Protein AF-A0A1L3ZQ19-F1 (afdb_monomer)

Mean 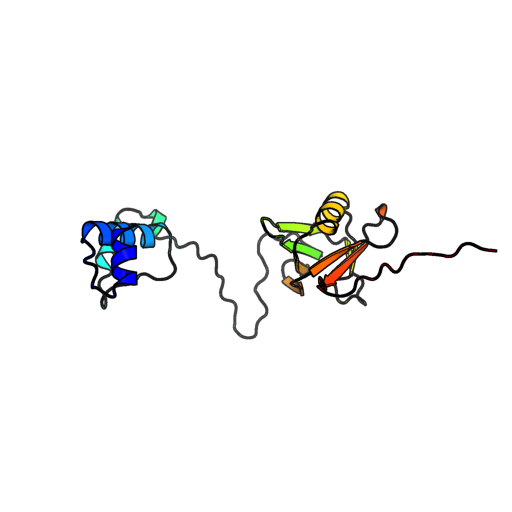predicted aligned error: 16.54 Å

Radius of gyration: 25.56 Å; Cα contacts (8 Å, |Δi|>4): 229; chains: 1; bounding box: 49×44×78 Å

Solvent-accessible surface area (backbone atoms only — not comparable to full-atom values): 10960 Å² total; per-residue (Å²): 113,67,72,60,56,50,24,70,74,66,74,46,91,70,87,77,51,69,72,58,52,52,52,52,54,48,49,39,62,74,65,66,48,96,70,84,90,63,67,95,86,64,52,63,67,60,52,52,51,40,68,76,35,64,79,68,65,64,77,84,67,96,68,83,85,64,58,91,95,53,72,74,68,63,48,79,92,53,66,77,52,40,36,35,38,40,34,52,91,89,52,68,53,77,44,59,41,79,45,61,40,76,91,49,77,62,45,23,34,26,27,84,56,44,72,61,49,52,57,54,43,68,53,90,61,66,24,35,38,37,35,23,52,57,25,30,81,75,48,71,47,64,54,17,43,43,46,74,49,82,61,74,92,65,25,34,32,33,60,42,71,59,69,94,68,85,84,74,86,87,81,79,81,84,78,92,129

Foldseek 3Di:
DVQVVVCVVVVHDRDDDPVNVLVVQLVCLVVVPVDDDDDPPPCVSSVVSCVVPVVSVDDPDPDDDDDVPDADDQDPPDDAAKWKWKDDDPDIDIFHFPAADVVLVRQWTAGQPLVVLVVQQPRPGWMKMFIDHGRGTRDIDTQWGKADDDDSNRRTIGIDHPDPDDDPPPDDDDDDD

Structure (mmCIF, N/CA/C/O backbone):
data_AF-A0A1L3ZQ19-F1
#
_entry.id   AF-A0A1L3ZQ19-F1
#
loop_
_atom_site.group_PDB
_atom_site.id
_atom_site.type_symbol
_atom_site.label_atom_id
_atom_site.label_alt_id
_atom_site.label_comp_id
_atom_site.label_asym_id
_atom_site.label_entity_id
_atom_site.label_seq_id
_atom_site.pdbx_PDB_ins_code
_atom_site.Cartn_x
_atom_site.Cartn_y
_atom_site.Cartn_z
_atom_site.occupancy
_atom_site.B_iso_or_equiv
_atom_site.auth_seq_id
_atom_site.auth_comp_id
_atom_site.auth_asym_id
_atom_site.auth_atom_id
_atom_site.pdbx_PDB_model_num
ATOM 1 N N . MET A 1 1 ? -22.159 21.393 24.145 1.00 58.09 1 MET A N 1
ATOM 2 C CA . MET A 1 1 ? -20.743 21.721 23.841 1.00 58.09 1 MET A CA 1
ATOM 3 C C . MET A 1 1 ? -20.277 23.045 24.456 1.00 58.09 1 MET A C 1
ATOM 5 O O . MET A 1 1 ? -19.153 23.097 24.936 1.00 58.09 1 MET A O 1
ATOM 9 N N . GLU A 1 2 ? -21.100 24.101 24.502 1.00 60.22 2 GLU A N 1
ATOM 10 C CA . GLU A 1 2 ? -20.687 25.414 25.045 1.00 60.22 2 GLU A CA 1
ATOM 11 C C . GLU A 1 2 ? -20.353 25.420 26.550 1.00 60.22 2 GLU A C 1
ATOM 13 O O . GLU A 1 2 ? -19.376 26.052 26.946 1.00 60.22 2 GLU A O 1
ATOM 18 N N . ARG A 1 3 ? -21.078 24.645 27.376 1.00 64.50 3 ARG A N 1
ATOM 19 C CA . ARG A 1 3 ? -20.806 24.471 28.823 1.00 64.50 3 ARG A CA 1
ATOM 20 C C . ARG A 1 3 ? -19.369 24.002 29.096 1.00 64.50 3 ARG A C 1
ATOM 22 O O . ARG A 1 3 ? -18.660 24.609 29.893 1.00 64.50 3 ARG A O 1
ATOM 29 N N . TYR A 1 4 ? -18.921 22.972 28.376 1.00 68.38 4 TYR A N 1
ATOM 30 C CA . TYR A 1 4 ? -17.564 22.427 28.496 1.00 68.38 4 TYR A CA 1
ATOM 31 C C . TYR A 1 4 ? -16.505 23.424 28.028 1.00 68.38 4 TYR A C 1
ATOM 33 O O . TYR A 1 4 ? -15.494 23.628 28.695 1.00 68.38 4 TYR A O 1
ATOM 41 N N . ARG A 1 5 ? -16.766 24.104 26.907 1.00 66.75 5 ARG A N 1
ATOM 42 C CA . ARG A 1 5 ? -15.866 25.117 26.344 1.00 66.75 5 ARG A CA 1
ATOM 43 C C . ARG A 1 5 ? -15.591 26.260 27.326 1.00 66.75 5 ARG A C 1
ATOM 45 O O . ARG A 1 5 ? -14.448 26.701 27.428 1.00 66.75 5 ARG A O 1
ATOM 52 N N . ASN A 1 6 ? -16.612 26.723 28.043 1.00 69.00 6 ASN A N 1
ATOM 53 C CA . ASN A 1 6 ? -16.467 27.808 29.013 1.00 69.00 6 ASN A CA 1
ATOM 54 C C . ASN A 1 6 ? -15.686 27.366 30.255 1.00 69.00 6 ASN A C 1
ATOM 56 O O . ASN A 1 6 ? -14.779 28.082 30.670 1.00 69.00 6 ASN A O 1
ATOM 60 N N . GLY A 1 7 ? -15.954 26.173 30.796 1.00 70.06 7 GLY A N 1
ATOM 61 C CA . GLY A 1 7 ? -15.192 25.661 31.940 1.00 70.06 7 GLY A CA 1
ATOM 62 C C . GLY A 1 7 ? -13.718 25.388 31.617 1.00 70.06 7 GLY A C 1
ATOM 63 O O . GLY A 1 7 ? -12.855 25.762 32.406 1.00 70.06 7 GLY A O 1
ATOM 64 N N . PHE A 1 8 ? -13.401 24.871 30.419 1.00 66.19 8 PHE A N 1
ATOM 65 C CA . PHE A 1 8 ? -12.009 24.709 29.965 1.00 66.19 8 PHE A CA 1
ATOM 66 C C . PHE A 1 8 ? -11.258 26.040 29.848 1.00 66.19 8 PHE A C 1
ATOM 68 O O . PHE A 1 8 ? -10.078 26.110 30.176 1.00 66.19 8 PHE A O 1
ATOM 75 N N . ARG A 1 9 ? -11.928 27.100 29.380 1.00 73.00 9 ARG A N 1
ATOM 76 C CA . ARG A 1 9 ? -11.316 28.430 29.239 1.00 73.00 9 ARG A CA 1
ATOM 77 C C . ARG A 1 9 ? -11.177 29.170 30.566 1.00 73.00 9 ARG A C 1
ATOM 79 O O . ARG A 1 9 ? -10.226 29.921 30.731 1.00 73.00 9 ARG A O 1
ATOM 86 N N . ALA A 1 10 ? -12.124 28.980 31.480 1.00 80.06 10 ALA A N 1
ATOM 87 C CA . ALA A 1 10 ? -12.157 29.673 32.764 1.00 80.06 10 ALA A CA 1
ATOM 88 C C . ALA A 1 10 ? -11.404 28.931 33.883 1.00 80.06 10 ALA A C 1
ATOM 90 O O . ALA A 1 10 ? -11.271 29.471 34.977 1.00 80.06 10 ALA A O 1
ATOM 91 N N . GLY A 1 11 ? -10.951 27.693 33.642 1.00 69.50 11 GLY A N 1
ATOM 92 C CA . GLY A 1 11 ? -10.305 26.855 34.658 1.00 69.50 11 GLY A CA 1
ATOM 93 C C . GLY A 1 11 ? -11.235 26.461 35.811 1.00 69.50 11 GLY A C 1
ATOM 94 O O . GLY A 1 11 ? -10.760 26.094 36.882 1.00 69.50 11 GLY A O 1
ATOM 95 N N . GLN A 1 12 ? -12.553 26.564 35.620 1.00 74.81 12 GLN A N 1
ATOM 96 C CA . GLN A 1 12 ? -13.532 26.252 36.657 1.00 74.81 12 GLN A CA 1
ATOM 97 C C . GLN A 1 12 ? -13.966 24.783 36.589 1.00 74.81 12 GLN A C 1
ATOM 99 O O . GLN A 1 12 ? -14.091 24.238 35.486 1.00 74.81 12 GLN A O 1
ATOM 104 N N . PRO A 1 13 ? -14.242 24.142 37.741 1.00 70.69 13 PRO A N 1
ATOM 105 C CA . PRO A 1 13 ? -14.788 22.792 37.769 1.00 70.69 13 PRO A CA 1
ATOM 106 C C . PRO A 1 13 ? -16.098 22.722 36.982 1.00 70.69 13 PRO A C 1
ATOM 108 O O . PRO A 1 13 ? -17.024 23.496 37.224 1.00 70.69 13 PRO A O 1
ATOM 111 N N . ILE A 1 14 ? -16.183 21.782 36.043 1.00 76.19 14 ILE A N 1
ATOM 112 C CA . ILE A 1 14 ? -17.421 21.487 35.323 1.00 76.19 14 ILE A CA 1
ATOM 113 C C . ILE A 1 14 ? -18.064 20.285 36.004 1.00 76.19 14 ILE A C 1
ATOM 115 O O . ILE A 1 14 ? -17.490 19.199 36.014 1.00 76.19 14 ILE A O 1
ATOM 119 N N . THR A 1 15 ? -19.263 20.467 36.550 1.00 77.19 15 THR A N 1
ATOM 120 C CA . THR A 1 15 ? -20.082 19.341 37.006 1.00 77.19 15 THR A CA 1
ATOM 121 C C . THR A 1 15 ? -20.557 18.556 35.788 1.00 77.19 15 THR A C 1
ATOM 123 O O . THR A 1 15 ? -21.244 19.119 34.934 1.00 77.19 15 THR A O 1
ATOM 126 N N . ILE A 1 16 ? -20.172 17.284 35.717 1.00 74.69 16 ILE A N 1
ATOM 127 C CA . ILE A 1 16 ? -20.682 16.308 34.751 1.00 74.69 16 ILE A CA 1
ATOM 128 C C . ILE A 1 16 ? -21.822 15.571 35.448 1.00 74.69 16 ILE A C 1
ATOM 130 O O . ILE A 1 16 ? -21.641 15.090 36.564 1.00 74.69 16 ILE A O 1
ATOM 134 N N . GLU A 1 17 ? -22.993 15.530 34.823 1.00 77.75 17 GLU A N 1
ATOM 135 C CA . GLU A 1 17 ? -24.154 14.826 35.372 1.00 77.75 17 GLU A CA 1
ATOM 136 C C . GLU A 1 17 ? -24.024 13.313 35.148 1.00 77.75 17 GLU A C 1
ATOM 138 O O . GLU A 1 17 ? -23.492 12.875 34.124 1.00 77.75 17 GLU A O 1
ATOM 143 N N . ASP A 1 18 ? -24.551 12.505 36.072 1.00 72.44 18 ASP A N 1
ATOM 144 C CA . ASP A 1 18 ? -24.431 11.038 36.020 1.00 72.44 18 ASP A CA 1
ATOM 145 C C . ASP A 1 18 ? -24.974 10.454 34.702 1.00 72.44 18 ASP A C 1
ATOM 147 O O . ASP A 1 18 ? -24.366 9.568 34.107 1.00 72.44 18 ASP A O 1
ATOM 151 N N . ALA A 1 19 ? -26.062 11.018 34.167 1.00 72.81 19 ALA A N 1
ATOM 152 C CA . ALA A 1 19 ? -26.634 10.595 32.887 1.00 72.81 19 ALA A CA 1
ATOM 153 C C . ALA A 1 19 ? -25.713 10.877 31.680 1.00 72.81 19 ALA A C 1
ATOM 155 O O . ALA A 1 19 ? -25.688 10.101 30.718 1.00 72.81 19 ALA A O 1
ATOM 156 N N . GLU A 1 20 ? -24.945 11.973 31.707 1.00 70.69 20 GLU A N 1
ATOM 157 C CA . GLU A 1 20 ? -23.945 12.273 30.673 1.00 70.69 20 GLU A CA 1
ATOM 158 C C . GLU A 1 20 ? -22.746 11.323 30.788 1.00 70.69 20 GLU A C 1
ATOM 160 O O . GLU A 1 20 ? -22.277 10.799 29.772 1.00 70.69 20 GLU A O 1
ATOM 165 N N . LEU A 1 21 ? -22.298 11.046 32.018 1.00 70.81 21 LEU A N 1
ATOM 166 C CA . LEU A 1 21 ? -21.216 10.105 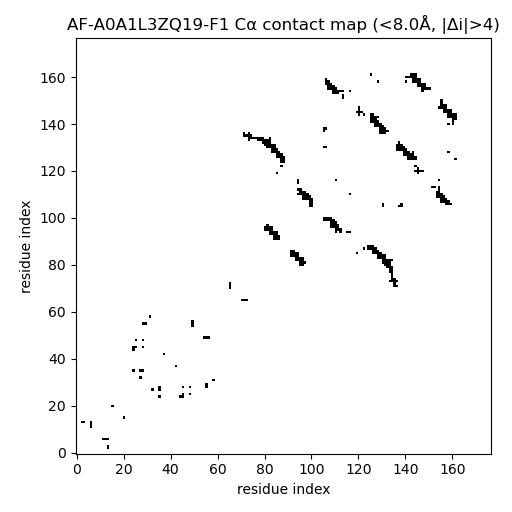32.304 1.00 70.81 21 LEU A CA 1
ATOM 167 C C . LEU A 1 21 ? -21.562 8.677 31.852 1.00 70.81 21 LEU A C 1
ATOM 169 O O . LEU A 1 21 ? -20.742 8.017 31.202 1.00 70.81 21 LEU A O 1
ATOM 173 N N . ASP A 1 22 ? -22.784 8.224 32.128 1.00 69.69 22 ASP A N 1
ATOM 174 C CA . ASP A 1 22 ? -23.304 6.923 31.701 1.00 69.69 22 ASP A CA 1
ATOM 175 C C . ASP A 1 22 ? -23.350 6.814 30.176 1.00 69.69 22 ASP A C 1
ATOM 177 O O . ASP A 1 22 ? -22.936 5.806 29.593 1.00 69.69 22 ASP A O 1
ATOM 181 N N . ASN A 1 23 ? -23.811 7.869 29.499 1.00 72.94 23 ASN A N 1
ATOM 182 C CA . ASN A 1 23 ? -23.863 7.901 28.043 1.00 72.94 23 ASN A CA 1
ATOM 183 C C . ASN A 1 23 ? -22.457 7.849 27.418 1.00 72.94 23 ASN A C 1
ATOM 185 O O . ASN A 1 23 ? -22.226 7.103 26.465 1.00 72.94 23 ASN A O 1
ATOM 189 N N . TRP A 1 24 ? -21.488 8.587 27.961 1.00 68.44 24 TRP A N 1
ATOM 190 C CA . TRP A 1 24 ? -20.107 8.539 27.471 1.00 68.44 24 TRP A CA 1
ATOM 191 C C . TRP A 1 24 ? -19.440 7.194 27.733 1.00 68.44 24 TRP A C 1
ATOM 193 O O . TRP A 1 24 ? -18.783 6.662 26.839 1.00 68.44 24 TRP A O 1
ATOM 203 N N . SER A 1 25 ? -19.651 6.614 28.912 1.00 66.69 25 SER A N 1
ATOM 204 C CA . SER A 1 25 ? -19.149 5.282 29.260 1.00 66.69 25 SER A CA 1
ATOM 205 C C . SER A 1 25 ? -19.749 4.216 28.343 1.00 66.69 25 SER A C 1
ATOM 207 O O . SER A 1 25 ? -19.039 3.348 27.834 1.00 66.69 25 SER A O 1
ATOM 209 N N . ARG A 1 26 ? -21.045 4.333 28.025 1.00 71.06 26 ARG A N 1
ATOM 210 C CA . ARG A 1 26 ? -21.716 3.478 27.040 1.00 71.06 26 ARG A CA 1
ATOM 211 C C . ARG A 1 26 ? -21.082 3.610 25.658 1.00 71.06 26 ARG A C 1
ATOM 213 O O . ARG A 1 26 ? -20.831 2.591 25.021 1.00 71.06 26 ARG A O 1
ATOM 220 N N . LEU A 1 27 ? -20.810 4.831 25.196 1.00 68.88 27 LEU A N 1
ATOM 221 C CA . LEU A 1 27 ? -20.153 5.070 23.906 1.00 68.88 27 LEU A CA 1
ATOM 222 C C . LEU A 1 27 ? -18.714 4.531 23.878 1.00 68.88 27 LEU A C 1
ATOM 224 O O . LEU A 1 27 ? -18.288 3.999 22.859 1.00 68.88 27 LEU A O 1
ATOM 228 N N . GLN A 1 28 ? -17.967 4.613 24.982 1.00 68.75 28 GLN A N 1
ATOM 229 C CA . GLN A 1 28 ? -16.614 4.053 25.060 1.00 68.75 28 GLN A CA 1
ATOM 230 C C . GLN A 1 28 ? -16.609 2.522 24.955 1.00 68.75 28 GLN A C 1
ATOM 232 O O . GLN A 1 28 ? -15.780 1.978 24.226 1.00 68.75 28 GLN A O 1
ATOM 237 N N . VAL A 1 29 ? -17.552 1.848 25.626 1.00 68.06 29 VAL A N 1
ATOM 238 C CA . VAL A 1 29 ? -17.720 0.386 25.545 1.00 68.06 29 VAL A CA 1
ATOM 239 C C . VAL A 1 29 ? -18.218 -0.036 24.160 1.00 68.06 29 VAL A C 1
ATOM 241 O O . VAL A 1 29 ? -17.680 -0.971 23.579 1.00 68.06 29 VAL A O 1
ATOM 244 N N . ALA A 1 30 ? -19.215 0.658 23.604 1.00 64.00 30 ALA A 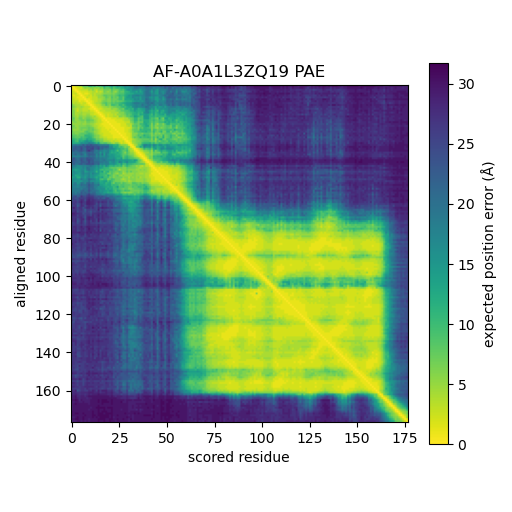N 1
ATOM 245 C CA . ALA A 1 30 ? -19.808 0.308 22.312 1.00 64.00 30 ALA A CA 1
ATOM 246 C C . ALA A 1 30 ? -18.866 0.547 21.120 1.00 64.00 30 ALA A C 1
ATOM 248 O O . ALA A 1 30 ? -18.946 -0.170 20.128 1.00 64.00 30 ALA A O 1
ATOM 249 N N . CYS A 1 31 ? -17.981 1.543 21.204 1.00 61.50 31 CYS A N 1
ATOM 250 C CA . CYS A 1 31 ? -17.035 1.875 20.138 1.00 61.50 31 CYS A CA 1
ATOM 251 C C . CYS A 1 31 ? -15.630 1.292 20.363 1.00 61.50 31 CYS A C 1
ATOM 253 O O . CYS A 1 31 ? -14.693 1.736 19.700 1.00 61.50 31 CYS A O 1
ATOM 255 N N . SER A 1 32 ? -15.458 0.358 21.309 1.00 57.94 32 SER A N 1
ATOM 256 C CA . SER A 1 32 ? -14.175 -0.301 21.606 1.00 57.94 32 SER A CA 1
ATOM 257 C C . SER A 1 32 ? -13.002 0.678 21.754 1.00 57.94 32 SER A C 1
ATOM 259 O O . SER A 1 32 ? -11.901 0.442 21.249 1.00 57.94 32 SER A O 1
ATOM 261 N N . ARG A 1 33 ? -13.218 1.825 22.420 1.00 54.19 33 ARG A N 1
ATOM 262 C CA . ARG A 1 33 ? -12.126 2.783 22.639 1.00 54.19 33 ARG A CA 1
ATOM 263 C C . ARG A 1 33 ? -11.068 2.144 23.545 1.00 54.19 33 ARG A C 1
ATOM 265 O O . ARG A 1 33 ? -11.385 1.542 24.563 1.00 54.19 33 ARG A O 1
ATOM 272 N N . ARG A 1 34 ? -9.801 2.311 23.152 1.00 50.50 34 ARG A N 1
ATOM 273 C CA . ARG A 1 34 ? -8.593 1.624 23.660 1.00 50.50 34 ARG A CA 1
ATOM 274 C C . ARG A 1 34 ? -8.393 1.656 25.186 1.00 50.50 34 ARG A C 1
ATOM 276 O O . ARG A 1 34 ? -7.658 0.821 25.700 1.00 50.50 34 ARG A O 1
ATOM 283 N N . TYR A 1 35 ? -9.027 2.591 25.894 1.00 54.22 35 TYR A N 1
ATOM 284 C CA . TYR A 1 35 ? -8.932 2.752 27.344 1.00 54.22 35 TYR A CA 1
ATOM 285 C C . TYR A 1 35 ? -10.310 3.091 27.929 1.00 54.22 35 TYR A C 1
ATOM 287 O O . TYR A 1 35 ? -10.965 4.022 27.459 1.00 54.22 35 TYR A O 1
ATOM 295 N N . LEU A 1 36 ? -10.728 2.347 28.959 1.00 56.88 36 LEU A N 1
ATOM 296 C CA . LEU A 1 36 ? -11.857 2.688 29.828 1.00 56.88 36 LEU A CA 1
ATOM 297 C C . LEU A 1 36 ? -11.290 3.318 31.100 1.00 56.88 36 LEU A C 1
ATOM 299 O O . LEU A 1 36 ? -10.502 2.685 31.804 1.00 56.88 36 LEU A O 1
ATOM 303 N N . TYR A 1 37 ? -11.672 4.559 31.382 1.00 53.97 37 TYR A N 1
ATOM 304 C CA . TYR A 1 37 ? -11.242 5.257 32.590 1.00 53.97 37 TYR A CA 1
ATOM 305 C C . TYR A 1 37 ? -12.270 5.028 33.694 1.00 53.97 37 TYR A C 1
ATOM 307 O O . TYR A 1 37 ? -13.444 5.344 33.522 1.00 53.97 37 TYR A O 1
ATOM 315 N N . ALA A 1 38 ? -11.824 4.490 34.824 1.00 57.00 38 ALA A N 1
ATOM 316 C CA . ALA A 1 38 ? -12.631 4.334 36.025 1.00 57.00 38 ALA A CA 1
ATOM 317 C C . ALA A 1 38 ? -11.789 4.679 37.262 1.00 57.00 38 ALA A C 1
ATOM 319 O O . ALA A 1 38 ? -10.563 4.540 37.250 1.00 57.00 38 ALA A O 1
ATOM 320 N N . SER A 1 39 ? -12.461 5.100 38.337 1.00 55.78 39 SER A N 1
ATOM 321 C CA . SER A 1 39 ? -11.903 5.074 39.700 1.00 55.78 39 SER A CA 1
ATOM 322 C C . SER A 1 39 ? -11.490 3.626 40.047 1.00 55.78 39 SER A C 1
ATOM 324 O O . SER A 1 39 ? -12.013 2.707 39.405 1.00 55.78 39 SER A O 1
ATOM 326 N N . PRO A 1 40 ? -10.558 3.356 40.989 1.00 43.91 40 PRO A N 1
ATOM 327 C CA . PRO A 1 40 ? -9.922 2.050 41.075 1.00 43.91 40 PRO A CA 1
ATOM 328 C C . PRO A 1 40 ? -10.963 0.935 41.246 1.00 43.91 40 PRO A C 1
ATOM 330 O O . PRO A 1 40 ? -11.609 0.807 42.282 1.00 43.91 40 PRO A O 1
ATOM 333 N N . ASN A 1 41 ? -11.070 0.115 40.196 1.00 53.41 41 ASN A N 1
ATOM 334 C CA . ASN A 1 41 ? -11.849 -1.118 40.089 1.00 53.41 41 ASN A CA 1
ATOM 335 C C . ASN A 1 41 ? -13.380 -1.036 39.884 1.00 53.41 41 ASN A C 1
ATOM 337 O O . ASN A 1 41 ? -14.035 -2.084 39.923 1.00 53.41 41 ASN A O 1
ATOM 341 N N . ASP A 1 42 ? -13.965 0.128 39.579 1.00 65.69 42 ASP A N 1
ATOM 342 C CA . ASP A 1 42 ? -15.407 0.209 39.275 1.00 65.6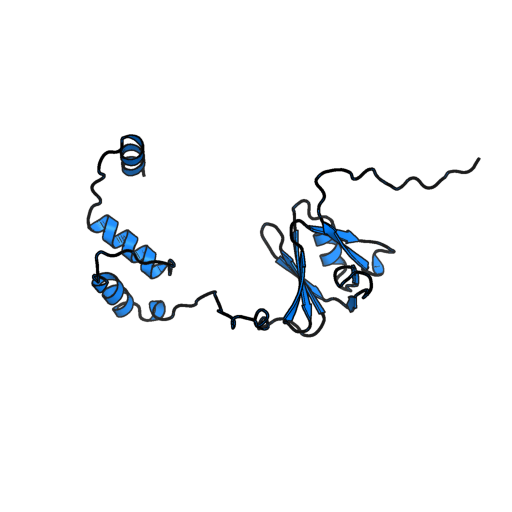9 42 ASP A CA 1
ATOM 343 C C . ASP A 1 42 ? -15.725 0.076 37.775 1.00 65.69 42 ASP A C 1
ATOM 345 O O . ASP A 1 42 ? -15.996 1.039 37.064 1.00 65.69 42 ASP A O 1
ATOM 349 N N . PHE A 1 43 ? -15.694 -1.164 37.279 1.00 69.25 43 PHE A N 1
ATOM 350 C CA . PHE A 1 43 ? -16.105 -1.513 35.910 1.00 69.25 43 PHE A CA 1
ATOM 351 C C . PHE A 1 43 ? -17.483 -2.188 35.857 1.00 69.25 43 PHE A C 1
ATOM 353 O O . PHE A 1 43 ? -17.812 -2.868 34.882 1.00 69.25 43 PHE A O 1
ATOM 360 N N . ASN A 1 44 ? -18.299 -2.053 36.906 1.00 74.88 44 ASN A N 1
ATOM 361 C CA . ASN A 1 44 ? -19.594 -2.734 36.986 1.00 74.88 44 ASN A CA 1
ATOM 362 C C . ASN A 1 44 ? -20.543 -2.297 35.865 1.00 74.88 44 ASN A C 1
ATOM 364 O O . ASN A 1 44 ? -21.238 -3.131 35.285 1.00 74.88 44 ASN A O 1
ATOM 368 N N . PHE A 1 45 ? -20.484 -1.021 35.484 1.00 71.00 45 PHE A N 1
ATOM 369 C CA . PHE A 1 45 ? -21.241 -0.476 34.362 1.00 71.00 45 PHE A CA 1
ATOM 370 C C . PHE A 1 45 ? -20.849 -1.115 33.017 1.00 71.00 45 PHE A C 1
ATOM 372 O O . PHE A 1 45 ? -21.707 -1.600 32.277 1.00 71.00 45 PHE A O 1
ATOM 379 N N . ALA A 1 46 ? -19.547 -1.218 32.728 1.00 69.38 46 ALA A N 1
ATOM 380 C CA . ALA A 1 46 ? -19.052 -1.882 31.520 1.00 69.38 46 ALA A CA 1
ATOM 381 C C . ALA A 1 46 ? -19.430 -3.373 31.498 1.00 69.38 46 ALA A C 1
ATOM 383 O O . ALA A 1 46 ? -19.914 -3.881 30.484 1.00 69.38 46 ALA A O 1
ATOM 384 N N . ARG A 1 47 ? -19.303 -4.062 32.643 1.00 77.12 47 ARG A N 1
ATOM 385 C CA . ARG A 1 47 ? -19.743 -5.458 32.805 1.00 77.12 47 ARG A CA 1
ATOM 386 C C . ARG A 1 47 ? -21.243 -5.620 32.535 1.00 77.12 47 ARG A C 1
ATOM 388 O O . ARG A 1 47 ? -21.629 -6.569 31.855 1.00 77.12 47 ARG A O 1
ATOM 395 N N . ALA A 1 48 ? -22.082 -4.688 32.988 1.00 79.94 48 ALA A N 1
ATOM 396 C CA . ALA A 1 48 ? -23.522 -4.709 32.731 1.00 79.94 48 ALA A CA 1
ATOM 397 C C . ALA A 1 48 ? -23.864 -4.507 31.241 1.00 79.94 48 ALA A C 1
ATOM 399 O O . ALA A 1 48 ? -24.763 -5.170 30.721 1.00 79.94 48 ALA A O 1
ATOM 400 N N . ILE A 1 49 ? -23.131 -3.646 30.527 1.00 73.12 49 ILE A N 1
ATOM 401 C CA . ILE A 1 49 ? -23.308 -3.445 29.078 1.00 73.12 49 ILE A CA 1
ATOM 402 C C . ILE A 1 49 ? -22.928 -4.709 28.296 1.00 73.12 49 ILE A C 1
ATOM 404 O O . ILE A 1 49 ? -23.697 -5.148 27.438 1.00 73.12 49 ILE A O 1
ATOM 408 N N . LEU A 1 50 ? -21.786 -5.321 28.627 1.00 74.06 50 LEU A N 1
ATOM 409 C CA . LEU A 1 50 ? -21.314 -6.572 28.019 1.00 74.06 50 LEU A CA 1
ATOM 410 C C . LEU A 1 50 ? -22.208 -7.774 28.366 1.00 74.06 50 LEU A C 1
ATOM 412 O O . LEU A 1 50 ? -22.277 -8.743 27.608 1.00 74.06 50 LEU A O 1
ATOM 416 N N . ALA A 1 51 ? -22.893 -7.746 29.513 1.00 79.19 51 ALA A N 1
ATOM 417 C CA . ALA A 1 51 ? -23.892 -8.748 29.878 1.00 79.19 51 ALA A CA 1
ATOM 418 C C . ALA A 1 51 ? -25.146 -8.660 29.002 1.00 79.19 51 ALA A C 1
ATOM 420 O O . ALA A 1 51 ? -25.665 -9.691 28.584 1.00 79.19 51 ALA A O 1
ATOM 421 N N . LYS A 1 52 ? -25.599 -7.440 28.692 1.00 80.50 52 LYS A N 1
ATOM 422 C CA . LYS A 1 52 ? -26.788 -7.197 27.862 1.00 80.50 52 LYS A CA 1
ATOM 423 C C . LYS A 1 52 ? -26.525 -7.355 26.362 1.00 80.50 52 LYS A C 1
ATOM 425 O O . 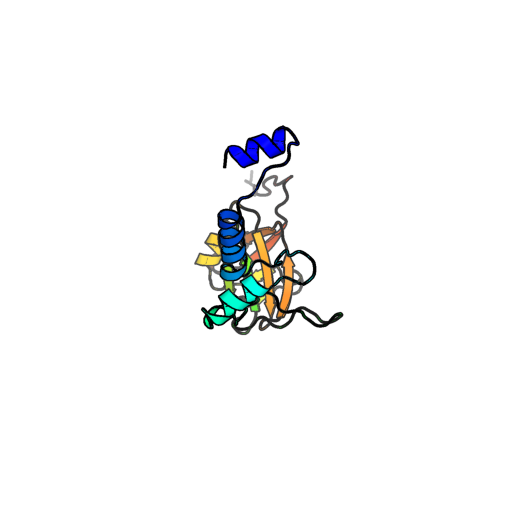LYS A 1 52 ? -27.450 -7.671 25.626 1.00 80.50 52 LYS A O 1
ATOM 430 N N . ASN A 1 53 ? -25.286 -7.154 25.914 1.00 73.50 53 ASN A N 1
ATOM 431 C CA . ASN A 1 53 ? -24.915 -7.187 24.499 1.00 73.50 53 ASN A CA 1
ATOM 432 C C . ASN A 1 53 ? -23.731 -8.135 24.286 1.00 73.50 53 ASN A C 1
ATOM 434 O O . ASN A 1 53 ? -22.574 -7.716 24.284 1.00 73.50 53 ASN A O 1
ATOM 438 N N . ALA A 1 54 ? -24.023 -9.425 24.108 1.00 71.94 54 ALA A N 1
ATOM 439 C CA . ALA A 1 54 ? -22.994 -10.454 23.945 1.00 71.94 54 ALA A CA 1
ATOM 440 C C . ALA A 1 54 ? -22.080 -10.212 22.726 1.00 71.94 54 ALA A C 1
ATOM 442 O O . ALA A 1 54 ? -20.906 -10.566 22.779 1.00 71.94 54 ALA A O 1
ATOM 443 N N . SER A 1 55 ? -22.582 -9.553 21.676 1.00 64.31 55 SER A N 1
ATOM 444 C CA . SER A 1 55 ? -21.805 -9.166 20.489 1.00 64.31 55 SER A CA 1
ATOM 445 C C . SER A 1 55 ? -20.668 -8.184 20.787 1.00 64.31 55 SER A C 1
ATOM 447 O O . SER A 1 55 ? -19.681 -8.175 20.065 1.00 64.31 55 SER A O 1
ATOM 449 N N . LEU A 1 56 ? -20.761 -7.402 21.869 1.00 64.62 56 LEU A 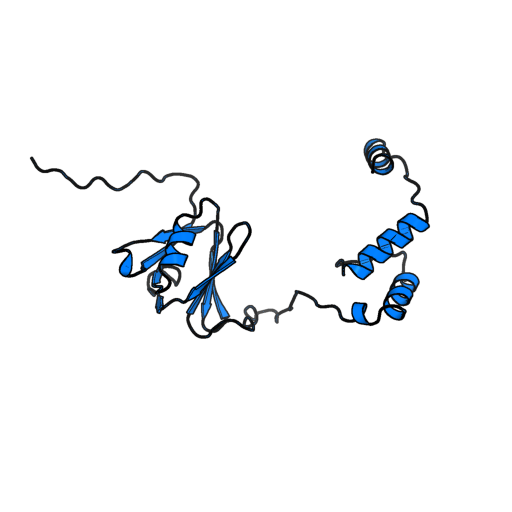N 1
ATOM 450 C CA . LEU A 1 56 ? -19.711 -6.467 22.290 1.00 64.62 56 LEU A CA 1
ATOM 451 C C . LEU A 1 56 ? -18.584 -7.145 23.088 1.00 64.62 56 LEU A C 1
ATOM 453 O O . LEU A 1 56 ? -17.602 -6.496 23.433 1.00 64.62 56 LEU A O 1
ATOM 457 N N . ARG A 1 57 ? -18.715 -8.440 23.422 1.00 64.62 57 ARG A N 1
ATOM 458 C CA . ARG A 1 57 ? -17.672 -9.201 24.137 1.00 64.62 57 ARG A CA 1
ATOM 459 C C . ARG A 1 57 ? -16.517 -9.611 23.231 1.00 64.62 57 ARG A C 1
ATOM 461 O O . ARG A 1 57 ? -15.422 -9.863 23.727 1.00 64.62 57 ARG A O 1
ATOM 468 N N . THR A 1 58 ? -16.766 -9.702 21.930 1.00 58.88 58 THR A N 1
ATOM 469 C CA . THR A 1 58 ? -15.745 -10.040 20.945 1.00 58.88 58 THR A CA 1
ATOM 470 C C . THR A 1 58 ? -15.030 -8.759 20.548 1.00 58.88 58 THR A C 1
ATOM 472 O O . THR A 1 58 ? -15.562 -7.941 19.803 1.00 58.88 58 THR A O 1
ATOM 475 N N . VAL A 1 59 ? -13.827 -8.561 21.081 1.00 55.59 59 VAL A N 1
ATOM 476 C CA . VAL A 1 59 ? -12.980 -7.434 20.693 1.00 55.59 59 VAL A CA 1
ATOM 477 C C . VAL A 1 59 ? -12.251 -7.818 19.409 1.00 55.59 59 VAL A C 1
ATOM 479 O O . VAL A 1 59 ? -11.279 -8.568 19.444 1.00 55.59 59 VAL A O 1
ATOM 482 N N . GLU A 1 60 ? -12.704 -7.302 18.270 1.00 49.72 60 GLU A N 1
ATOM 483 C CA . GLU A 1 60 ? -11.898 -7.303 17.048 1.00 49.72 60 GLU A CA 1
ATOM 484 C C . GLU A 1 60 ? -10.774 -6.274 17.215 1.00 49.72 60 GLU A C 1
ATOM 486 O O . GLU A 1 60 ? -10.928 -5.078 16.971 1.00 49.72 60 GLU A O 1
ATOM 491 N N . THR A 1 61 ? -9.626 -6.715 17.724 1.00 51.09 61 THR A N 1
ATOM 492 C CA . THR A 1 61 ? -8.445 -5.857 17.810 1.00 51.09 61 THR A CA 1
ATOM 493 C C . THR A 1 61 ? -7.770 -5.778 16.444 1.00 51.09 61 THR A C 1
ATOM 495 O O . THR A 1 61 ? -7.221 -6.769 15.971 1.00 51.09 61 THR A O 1
ATOM 498 N N . HIS A 1 62 ? -7.695 -4.585 15.851 1.00 51.75 62 HIS A N 1
ATOM 499 C CA . HIS A 1 62 ? -6.908 -4.323 14.633 1.00 51.75 62 HIS A CA 1
ATOM 500 C C . HIS A 1 62 ? -5.378 -4.360 14.850 1.00 51.75 62 HIS A C 1
ATOM 502 O O . HIS A 1 62 ? -4.619 -3.908 13.996 1.00 51.75 62 HIS A O 1
ATOM 508 N N . VAL A 1 63 ? -4.902 -4.846 16.002 1.00 47.62 63 VAL A N 1
ATOM 509 C CA . VAL A 1 63 ? -3.481 -4.871 16.362 1.00 47.62 63 VAL A CA 1
ATOM 510 C C . VAL A 1 63 ? -3.066 -6.307 16.644 1.00 47.62 63 VAL A C 1
ATOM 512 O O . VAL A 1 63 ? -3.463 -6.887 17.649 1.00 47.62 63 VAL A O 1
ATOM 515 N N . SER A 1 64 ? -2.228 -6.863 15.773 1.00 54.56 64 SER A N 1
ATOM 516 C CA . SER A 1 64 ? -1.473 -8.082 16.051 1.00 54.56 64 SER A CA 1
ATOM 517 C C . SER A 1 64 ? -0.113 -7.698 16.630 1.00 54.56 64 SER A C 1
ATOM 519 O O . SER A 1 64 ? 0.660 -7.003 15.967 1.00 54.56 64 SER A O 1
ATOM 521 N N . MET A 1 65 ? 0.197 -8.142 17.847 1.00 54.59 65 MET A N 1
ATOM 522 C CA . MET A 1 65 ? 1.561 -8.046 18.367 1.00 54.59 65 MET A CA 1
ATOM 523 C C . MET A 1 65 ? 2.406 -9.170 17.760 1.00 54.59 65 MET A C 1
ATOM 525 O O . MET A 1 65 ? 2.040 -10.339 17.851 1.00 54.59 65 MET A O 1
ATOM 529 N N . GLY A 1 66 ? 3.505 -8.800 17.102 1.00 62.94 66 GLY A N 1
ATOM 530 C CA . GLY A 1 66 ? 4.546 -9.740 16.688 1.00 62.94 66 GLY A CA 1
ATOM 531 C C . GLY A 1 66 ? 5.496 -10.075 17.841 1.00 62.94 66 GLY A C 1
ATOM 532 O O . GLY A 1 66 ? 5.419 -9.488 18.920 1.00 62.94 66 GLY A O 1
ATOM 533 N N . GLU A 1 67 ? 6.409 -11.011 17.602 1.00 71.44 67 GLU A N 1
ATOM 534 C CA . GLU A 1 67 ? 7.479 -11.350 18.541 1.00 71.44 67 GLU A CA 1
ATOM 535 C C . GLU A 1 67 ? 8.622 -10.329 18.449 1.00 71.44 67 GLU A C 1
ATOM 537 O O . GLU A 1 67 ? 9.007 -9.894 17.362 1.00 71.44 67 GLU A O 1
ATOM 542 N N . MET A 1 68 ? 9.173 -9.927 19.595 1.00 68.19 68 MET A N 1
ATOM 543 C CA . MET A 1 68 ? 10.280 -8.973 19.642 1.00 68.19 68 MET A CA 1
ATOM 544 C C . MET A 1 68 ? 11.538 -9.585 19.006 1.00 68.19 68 MET A C 1
ATOM 546 O O . MET A 1 68 ? 11.987 -10.646 19.422 1.00 68.19 68 MET A O 1
ATOM 550 N N . GLY A 1 69 ? 12.110 -8.904 18.009 1.00 75.06 69 GLY A N 1
ATOM 551 C CA . GLY A 1 69 ? 13.246 -9.405 17.219 1.00 75.06 69 GLY A CA 1
ATOM 552 C C . GLY A 1 69 ? 12.843 -10.135 15.933 1.00 75.06 69 GLY A C 1
ATOM 553 O O . GLY A 1 69 ? 13.685 -10.330 15.059 1.00 75.06 69 GLY A O 1
ATOM 554 N N . SER A 1 70 ? 11.559 -10.457 15.772 1.00 67.00 70 SER A N 1
ATOM 555 C CA . SER A 1 70 ? 11.004 -10.995 14.533 1.00 67.00 70 SER A CA 1
ATOM 556 C C . SER A 1 70 ? 10.450 -9.868 13.658 1.00 67.00 70 SER A C 1
ATOM 558 O O . SER A 1 70 ? 9.935 -8.861 14.149 1.00 67.00 70 SER A O 1
ATOM 560 N N . GLY A 1 71 ? 10.551 -10.032 12.336 1.00 67.75 71 GLY A N 1
ATOM 561 C CA . GLY A 1 71 ? 9.887 -9.135 11.391 1.00 67.75 71 GLY A CA 1
ATOM 562 C C . GLY A 1 71 ? 8.361 -9.147 11.576 1.00 67.75 71 GLY A C 1
ATOM 563 O O . GLY A 1 71 ? 7.819 -10.076 12.185 1.00 67.75 71 GLY A O 1
ATOM 564 N N . PRO A 1 72 ? 7.645 -8.138 11.049 1.00 70.25 72 PRO A N 1
ATOM 565 C CA . PRO A 1 72 ? 6.191 -8.109 11.123 1.00 70.25 72 PRO A CA 1
ATOM 566 C C . PRO A 1 72 ? 5.593 -9.412 10.560 1.00 70.25 72 PRO A C 1
ATOM 568 O O . PRO A 1 72 ? 6.116 -9.962 9.582 1.00 70.25 72 PRO A O 1
ATOM 571 N N . PRO A 1 73 ? 4.512 -9.931 11.171 1.00 74.25 73 PRO A N 1
ATOM 572 C CA . PRO A 1 73 ? 3.895 -11.169 10.722 1.00 74.25 73 PRO A CA 1
ATOM 573 C C . PRO A 1 73 ? 3.421 -11.045 9.272 1.00 74.25 73 PRO A C 1
ATOM 575 O O . PRO A 1 73 ? 3.087 -9.962 8.789 1.00 74.25 73 PRO A O 1
ATOM 578 N N . ARG A 1 74 ? 3.365 -12.186 8.577 1.00 80.06 74 ARG A N 1
ATOM 579 C CA . ARG A 1 74 ? 2.851 -12.254 7.206 1.00 80.06 74 ARG A CA 1
ATOM 580 C C . ARG A 1 74 ? 1.422 -11.708 7.173 1.00 80.06 74 ARG A C 1
ATOM 582 O O . ARG A 1 74 ? 0.560 -12.180 7.916 1.00 80.06 74 ARG A O 1
ATOM 589 N N . ARG A 1 75 ? 1.161 -10.756 6.280 1.00 80.19 75 ARG A N 1
ATOM 590 C CA . ARG A 1 75 ? -0.172 -10.189 6.082 1.00 80.19 75 ARG A CA 1
ATOM 591 C C . ARG A 1 75 ? -1.097 -11.256 5.496 1.00 80.19 75 ARG A C 1
ATOM 593 O O . ARG A 1 75 ? -0.821 -11.805 4.429 1.00 80.19 75 ARG A O 1
ATOM 600 N N . GLN A 1 76 ? -2.178 -11.571 6.207 1.00 78.69 76 GLN A N 1
ATOM 601 C CA . GLN A 1 76 ? -3.177 -12.528 5.731 1.00 78.69 76 GLN A CA 1
ATOM 602 C C . GLN A 1 76 ? -4.006 -11.933 4.586 1.00 78.69 76 GLN A C 1
ATOM 604 O O . GLN A 1 76 ? -4.239 -10.727 4.545 1.00 78.69 76 GLN A O 1
ATOM 609 N N . GLY A 1 77 ? -4.430 -12.785 3.648 1.00 81.75 77 GLY A N 1
ATOM 610 C CA . GLY A 1 77 ? -5.265 -12.391 2.506 1.00 81.75 77 GLY A CA 1
ATOM 611 C C . GLY A 1 77 ? -4.535 -11.649 1.380 1.00 81.75 77 GLY A C 1
ATOM 612 O O . GLY A 1 77 ? -5.173 -11.264 0.406 1.00 81.75 77 GLY A O 1
ATOM 613 N N . MET A 1 78 ? -3.217 -11.454 1.479 1.00 86.12 78 MET A N 1
ATOM 614 C CA . MET A 1 78 ? -2.440 -10.868 0.387 1.00 86.12 78 MET A CA 1
ATOM 615 C C . MET A 1 78 ? -2.234 -11.891 -0.745 1.00 86.12 78 MET A C 1
ATOM 617 O O . MET A 1 78 ? -1.881 -13.038 -0.444 1.00 86.12 78 MET A O 1
ATOM 621 N N . PRO A 1 79 ? -2.415 -11.500 -2.023 1.00 89.12 79 PRO A N 1
ATOM 622 C CA . PRO A 1 79 ? -2.105 -12.367 -3.155 1.00 89.12 79 PRO A CA 1
ATOM 623 C C . PRO A 1 79 ? -0.653 -12.867 -3.125 1.00 89.12 79 PRO A C 1
ATOM 625 O O . PRO A 1 79 ? 0.239 -12.212 -2.582 1.00 89.12 79 PRO A O 1
ATOM 628 N N . ALA A 1 80 ? -0.419 -14.045 -3.705 1.00 90.00 80 ALA A N 1
ATOM 629 C CA . ALA A 1 80 ? 0.923 -14.610 -3.829 1.00 90.00 80 ALA A CA 1
ATOM 630 C C . ALA A 1 80 ? 1.807 -13.779 -4.780 1.00 90.00 80 ALA A C 1
ATOM 632 O O . ALA A 1 80 ? 1.307 -12.990 -5.582 1.00 90.00 80 ALA A O 1
ATOM 633 N N . GLY A 1 81 ? 3.124 -13.975 -4.700 1.00 92.12 81 GLY A N 1
ATOM 634 C CA . GLY A 1 81 ? 4.101 -13.245 -5.512 1.00 92.12 81 GLY A CA 1
ATOM 635 C C . GLY A 1 81 ? 4.422 -11.850 -4.973 1.00 92.12 81 GLY A C 1
ATOM 636 O O . GLY A 1 81 ? 4.252 -11.576 -3.781 1.00 92.12 81 GLY A O 1
ATOM 637 N N . LEU A 1 82 ? 4.923 -10.986 -5.857 1.00 94.12 82 LEU A N 1
ATOM 638 C CA . LEU A 1 82 ? 5.337 -9.630 -5.516 1.00 94.12 82 LEU A CA 1
ATOM 639 C C . LEU A 1 82 ? 4.157 -8.667 -5.639 1.00 94.12 82 LEU A C 1
ATOM 641 O O . LEU A 1 82 ? 3.514 -8.571 -6.684 1.00 94.12 82 LEU A O 1
ATOM 645 N N . GLN A 1 83 ? 3.870 -7.958 -4.552 1.00 95.00 83 GLN A N 1
ATOM 646 C CA . GLN A 1 83 ? 2.743 -7.036 -4.459 1.00 95.00 83 GLN A CA 1
ATOM 647 C C . GLN A 1 83 ? 3.229 -5.699 -3.918 1.00 95.00 83 GLN A C 1
ATOM 649 O O . GLN A 1 83 ? 3.865 -5.649 -2.866 1.00 95.00 83 GLN A O 1
ATOM 654 N N . LEU A 1 84 ? 2.913 -4.612 -4.611 1.00 94.25 84 LEU A N 1
ATOM 655 C CA . LEU A 1 84 ? 3.176 -3.260 -4.147 1.00 94.25 84 LEU A CA 1
ATOM 656 C C . LEU A 1 84 ? 1.868 -2.655 -3.643 1.00 94.25 84 LEU A C 1
ATOM 658 O O . LEU A 1 84 ? 0.924 -2.470 -4.409 1.00 94.25 84 LEU A O 1
ATOM 662 N N . VAL A 1 85 ? 1.803 -2.359 -2.350 1.00 94.75 85 VAL A N 1
ATOM 663 C CA . VAL A 1 85 ? 0.675 -1.633 -1.765 1.00 94.75 85 VAL A CA 1
ATOM 664 C C . VAL A 1 85 ? 1.011 -0.154 -1.768 1.00 94.75 85 VAL A C 1
ATOM 666 O O . VAL A 1 85 ? 2.017 0.249 -1.182 1.00 94.75 85 VAL A O 1
ATOM 669 N N . VAL A 1 86 ? 0.162 0.640 -2.408 1.00 93.94 86 VAL A N 1
ATOM 670 C CA . VAL A 1 86 ? 0.274 2.096 -2.449 1.00 93.94 86 VAL A CA 1
ATOM 671 C C . VAL A 1 86 ? -0.84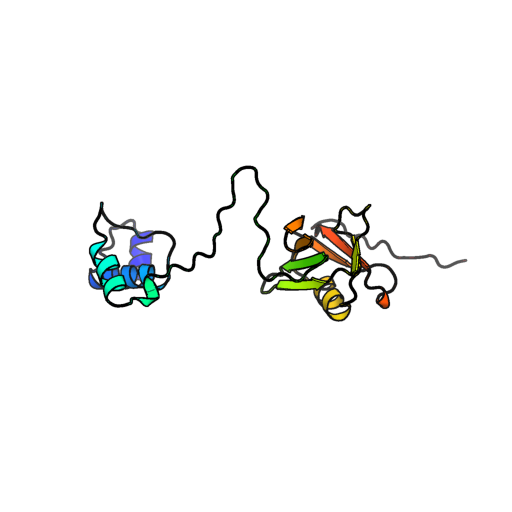1 2.672 -1.593 1.00 93.94 86 VAL A C 1
ATOM 673 O O . VAL A 1 86 ? -2.015 2.399 -1.828 1.00 93.94 86 VAL A O 1
ATOM 676 N N . TYR A 1 87 ? -0.469 3.444 -0.583 1.00 93.19 87 TYR A N 1
ATOM 677 C CA . TYR A 1 87 ? -1.374 4.172 0.291 1.00 93.19 87 TYR A CA 1
ATOM 678 C C . TYR A 1 87 ? -1.357 5.639 -0.129 1.00 93.19 87 TYR A C 1
ATOM 680 O O . TYR A 1 87 ? -0.330 6.313 0.012 1.00 93.19 87 TYR A O 1
ATOM 688 N N . GLY A 1 88 ? -2.488 6.100 -0.652 1.00 86.31 88 GLY A N 1
ATOM 689 C CA . GLY A 1 88 ? -2.760 7.509 -0.877 1.00 86.31 88 GLY A CA 1
ATOM 690 C C . GLY A 1 88 ? -3.345 8.155 0.375 1.00 86.31 88 GLY A C 1
ATOM 691 O O . GLY A 1 88 ? -3.370 7.579 1.469 1.00 86.31 88 GLY A O 1
ATOM 692 N N . ARG A 1 89 ? -3.845 9.379 0.221 1.00 83.25 89 ARG A N 1
ATOM 693 C CA . ARG A 1 89 ? -4.413 10.147 1.335 1.00 83.25 89 ARG A CA 1
ATOM 694 C C . ARG A 1 89 ? -5.747 9.594 1.843 1.00 83.25 89 ARG A C 1
ATOM 696 O O . ARG A 1 89 ? -6.015 9.665 3.043 1.00 83.25 89 ARG A O 1
ATOM 703 N N . TYR A 1 90 ? -6.593 9.101 0.941 1.00 82.62 90 TYR A N 1
ATOM 704 C CA . TYR A 1 90 ? -7.965 8.677 1.254 1.00 82.62 90 TYR A CA 1
ATOM 705 C C . TYR A 1 90 ? -8.213 7.189 1.013 1.00 82.62 90 TYR A C 1
ATOM 707 O O . TYR A 1 90 ? -9.191 6.641 1.521 1.00 82.62 90 TYR A O 1
ATOM 715 N N . ASP A 1 91 ? -7.337 6.539 0.259 1.00 84.88 91 ASP A N 1
ATOM 716 C CA . ASP A 1 91 ? -7.493 5.171 -0.197 1.00 84.88 91 ASP A CA 1
ATOM 717 C C . ASP A 1 91 ? -6.142 4.451 -0.306 1.00 84.88 91 ASP A C 1
ATOM 719 O O . ASP A 1 91 ? -5.071 4.964 0.028 1.00 84.88 91 ASP A O 1
ATOM 723 N N . SER A 1 92 ? -6.212 3.188 -0.710 1.00 90.94 92 SER A N 1
ATOM 724 C CA . SER A 1 92 ? -5.038 2.386 -1.012 1.00 90.94 92 SER A CA 1
ATOM 725 C C . SER A 1 92 ? -5.347 1.450 -2.160 1.00 90.94 92 SER A C 1
ATOM 727 O O . SER A 1 92 ? -6.444 0.889 -2.215 1.00 90.94 92 SER A O 1
ATOM 729 N N . CYS A 1 93 ? -4.362 1.208 -3.011 1.00 92.25 93 CYS A N 1
ATOM 730 C CA . CYS A 1 93 ? -4.462 0.232 -4.079 1.00 92.25 93 CYS A CA 1
ATOM 731 C C . CYS A 1 93 ? -3.317 -0.784 -4.012 1.00 92.25 93 CYS A C 1
ATOM 733 O O . CYS A 1 93 ? -2.344 -0.628 -3.268 1.00 92.25 93 CYS A O 1
ATOM 735 N N . LEU A 1 94 ? -3.471 -1.865 -4.773 1.00 94.06 94 LEU A N 1
ATOM 736 C CA . LEU A 1 94 ? -2.512 -2.956 -4.848 1.00 94.06 94 LEU A CA 1
ATOM 737 C C . LEU A 1 94 ? -2.116 -3.171 -6.309 1.00 94.06 94 LEU A C 1
ATOM 739 O O . LEU A 1 94 ? -2.962 -3.462 -7.153 1.00 94.06 94 LEU A O 1
ATOM 743 N N . LEU A 1 95 ? -0.822 -3.031 -6.586 1.00 94.38 95 LEU A N 1
ATOM 744 C CA . LEU A 1 95 ? -0.208 -3.296 -7.881 1.00 94.38 95 LEU A CA 1
ATOM 745 C C . LEU A 1 95 ? 0.516 -4.641 -7.823 1.00 94.38 95 LEU A C 1
ATOM 747 O O . LEU A 1 95 ? 1.432 -4.832 -7.021 1.00 94.38 95 LEU A O 1
ATOM 751 N N . THR A 1 96 ? 0.126 -5.571 -8.692 1.00 95.56 96 THR A N 1
ATOM 752 C CA . THR A 1 96 ? 0.862 -6.826 -8.865 1.00 95.56 96 THR A CA 1
ATOM 753 C C . THR A 1 96 ? 2.125 -6.571 -9.667 1.00 95.56 96 THR A C 1
ATOM 755 O O . THR A 1 96 ? 2.082 -5.990 -10.753 1.00 95.56 96 THR A O 1
ATOM 758 N N . ILE A 1 97 ? 3.256 -6.989 -9.111 1.00 95.19 97 ILE A N 1
ATOM 759 C CA . ILE A 1 97 ? 4.574 -6.735 -9.675 1.00 95.19 97 ILE A CA 1
ATOM 760 C C . ILE A 1 97 ? 5.028 -7.970 -10.440 1.00 95.19 97 ILE A C 1
ATOM 762 O O . ILE A 1 97 ? 5.146 -9.058 -9.876 1.00 95.19 97 ILE A O 1
ATOM 766 N N . ALA A 1 98 ? 5.265 -7.784 -11.734 1.00 93.75 98 ALA A N 1
ATOM 767 C CA . ALA A 1 98 ? 5.743 -8.831 -12.623 1.00 93.75 98 ALA A CA 1
ATOM 768 C C . ALA A 1 98 ? 7.258 -9.016 -12.491 1.00 93.75 98 ALA A C 1
ATOM 770 O O . ALA A 1 98 ? 7.764 -10.131 -12.587 1.00 93.75 98 ALA A O 1
ATOM 771 N N . GLU A 1 99 ? 7.981 -7.920 -12.266 1.00 92.12 99 GLU A N 1
ATOM 772 C CA . GLU A 1 99 ? 9.438 -7.910 -12.260 1.00 92.12 99 GLU A CA 1
ATOM 773 C C . GLU A 1 99 ? 9.964 -6.794 -11.362 1.00 92.12 99 GLU A C 1
ATOM 775 O O . GLU A 1 99 ? 9.337 -5.744 -11.218 1.00 92.12 99 GLU A O 1
ATOM 780 N N . VAL A 1 100 ? 11.117 -7.030 -10.749 1.00 90.50 100 VAL A N 1
ATOM 781 C CA . VAL A 1 100 ? 11.802 -6.072 -9.888 1.00 90.50 100 VAL A CA 1
ATOM 782 C C . VAL A 1 100 ? 13.238 -5.964 -10.361 1.00 90.50 100 VAL A C 1
ATOM 784 O O . VAL A 1 100 ? 13.898 -6.985 -10.540 1.00 90.50 100 VAL A O 1
ATOM 787 N N . ASP A 1 101 ? 13.725 -4.738 -10.505 1.00 86.44 101 ASP A N 1
ATOM 788 C CA . ASP A 1 101 ? 15.150 -4.500 -10.688 1.00 86.44 101 ASP A CA 1
ATOM 789 C C . ASP A 1 101 ? 15.862 -4.675 -9.337 1.00 86.44 101 ASP A C 1
ATOM 791 O O . ASP A 1 101 ? 15.634 -3.919 -8.385 1.00 86.44 101 ASP A O 1
ATOM 795 N N . GLU A 1 102 ? 16.713 -5.700 -9.238 1.00 77.00 102 GLU A N 1
ATOM 796 C CA . GLU A 1 102 ? 17.477 -5.988 -8.022 1.00 77.00 102 GLU A CA 1
ATOM 797 C C . GLU A 1 102 ? 18.471 -4.871 -7.676 1.00 77.00 102 GLU A C 1
ATOM 799 O O . GLU A 1 102 ? 18.744 -4.657 -6.492 1.00 77.00 102 GLU A O 1
ATOM 804 N N . ALA A 1 103 ? 18.956 -4.115 -8.669 1.00 76.69 103 ALA A N 1
ATOM 805 C CA . ALA A 1 103 ? 19.829 -2.966 -8.441 1.00 76.69 103 ALA A CA 1
ATOM 806 C C . ALA A 1 103 ? 19.068 -1.771 -7.838 1.00 76.69 103 ALA A C 1
ATOM 808 O O . ALA A 1 103 ? 19.633 -1.009 -7.056 1.00 76.69 103 ALA A O 1
ATOM 809 N N . GLY A 1 104 ? 17.770 -1.641 -8.132 1.00 66.88 104 GLY A N 1
ATOM 810 C CA . GLY A 1 104 ? 16.873 -0.611 -7.594 1.00 66.88 104 GLY A CA 1
ATOM 811 C C . GLY A 1 104 ? 16.303 -0.919 -6.203 1.00 66.88 104 GLY A C 1
ATOM 812 O O . GLY A 1 104 ? 15.253 -0.388 -5.833 1.00 66.88 104 GLY A O 1
ATOM 813 N N . GLU A 1 105 ? 16.940 -1.830 -5.459 1.00 66.75 105 GLU A N 1
ATOM 814 C CA . GLU A 1 105 ? 16.589 -2.269 -4.100 1.00 66.75 105 GLU A CA 1
ATOM 815 C C . GLU A 1 105 ? 15.138 -2.742 -3.891 1.00 66.75 105 GLU A C 1
ATOM 817 O O . GLU A 1 105 ? 14.675 -2.845 -2.750 1.00 66.75 105 GLU A O 1
ATOM 822 N N . GLY A 1 106 ? 14.405 -3.063 -4.958 1.00 67.81 106 GLY A N 1
ATOM 823 C CA . GLY A 1 106 ? 13.006 -3.479 -4.867 1.00 67.81 106 GLY A CA 1
ATOM 824 C C . GLY A 1 106 ? 11.966 -2.399 -5.156 1.00 67.81 106 GLY A C 1
ATOM 825 O O . GLY A 1 106 ? 10.792 -2.721 -5.286 1.00 67.81 106 GLY A O 1
ATOM 826 N N . LEU A 1 107 ? 12.360 -1.131 -5.263 1.00 83.31 107 LEU A N 1
ATOM 827 C CA . LEU A 1 107 ? 11.432 -0.018 -5.504 1.00 83.31 107 LEU A CA 1
ATOM 828 C C . LEU A 1 107 ? 11.472 0.502 -6.945 1.00 83.31 107 LEU A C 1
ATOM 830 O O . LEU A 1 107 ? 10.751 1.436 -7.281 1.00 83.31 107 LEU A O 1
ATOM 834 N N . THR A 1 108 ? 12.271 -0.139 -7.797 1.00 92.06 108 THR A N 1
ATOM 835 C CA . THR A 1 108 ? 12.174 -0.057 -9.257 1.00 92.06 108 THR A CA 1
ATOM 836 C C . THR A 1 108 ? 11.608 -1.375 -9.764 1.00 92.06 108 THR A C 1
ATOM 838 O O . THR A 1 108 ? 12.140 -2.444 -9.454 1.00 92.06 108 THR A O 1
ATOM 841 N N . ALA A 1 109 ? 10.486 -1.315 -10.472 1.00 93.94 109 ALA A N 1
ATOM 842 C CA . ALA A 1 109 ? 9.688 -2.493 -10.768 1.00 93.94 109 ALA A CA 1
ATOM 843 C C . ALA A 1 109 ? 8.850 -2.327 -12.037 1.00 93.94 109 ALA A C 1
ATOM 845 O O . ALA A 1 109 ? 8.660 -1.225 -12.554 1.00 93.94 109 ALA A O 1
ATOM 846 N N . ARG A 1 110 ? 8.325 -3.456 -12.510 1.00 94.75 110 ARG A N 1
ATOM 847 C CA . ARG A 1 110 ? 7.419 -3.554 -13.648 1.00 94.75 110 ARG A CA 1
ATOM 848 C C . ARG A 1 110 ? 6.081 -4.130 -13.213 1.00 94.75 110 ARG A C 1
ATOM 850 O O . ARG A 1 110 ? 6.030 -5.141 -12.508 1.00 94.75 110 ARG A O 1
ATOM 857 N N . THR A 1 111 ? 4.991 -3.530 -13.676 1.00 95.38 111 THR A N 1
ATOM 858 C CA . THR A 1 111 ? 3.629 -4.050 -13.496 1.00 95.38 111 THR A CA 1
ATOM 859 C C . THR A 1 111 ? 2.908 -4.150 -14.833 1.00 95.38 111 THR A C 1
ATOM 861 O O . THR A 1 111 ? 3.160 -3.372 -15.746 1.00 95.38 111 THR A O 1
ATOM 864 N N . GLU A 1 112 ? 2.000 -5.113 -14.941 1.00 95.50 112 GLU A N 1
ATOM 865 C CA . GLU A 1 112 ? 1.092 -5.241 -16.088 1.00 95.50 112 GLU A CA 1
ATOM 866 C C . GLU A 1 112 ? -0.201 -4.438 -15.884 1.00 95.50 112 GLU A C 1
ATOM 868 O O . GLU A 1 112 ? -0.981 -4.262 -16.815 1.00 95.50 112 GLU A O 1
ATOM 873 N N . ASN A 1 113 ? -0.436 -3.917 -14.674 1.00 94.62 113 ASN A N 1
ATOM 874 C CA . ASN A 1 113 ? -1.626 -3.136 -14.353 1.00 94.62 113 ASN A CA 1
ATOM 875 C C . ASN A 1 113 ? -1.417 -1.654 -14.713 1.00 94.62 113 ASN A C 1
ATOM 877 O O . ASN A 1 113 ? -1.273 -0.796 -13.840 1.00 94.62 113 ASN A O 1
ATOM 881 N N . LEU A 1 114 ? -1.333 -1.381 -16.019 1.00 93.69 114 LEU A N 1
ATOM 882 C CA . LEU A 1 114 ? -0.931 -0.081 -16.569 1.00 93.69 114 LEU A CA 1
ATOM 883 C C . LEU A 1 114 ? -1.892 1.053 -16.193 1.00 93.69 114 LEU A C 1
ATOM 885 O O . LEU A 1 114 ? -1.439 2.137 -15.832 1.00 93.69 114 LEU A O 1
ATOM 889 N N . ASP A 1 115 ? -3.200 0.792 -16.211 1.00 93.12 115 ASP A N 1
ATOM 890 C CA . ASP A 1 115 ? -4.216 1.797 -15.879 1.00 93.12 115 ASP A CA 1
ATOM 891 C C . ASP A 1 115 ? -4.077 2.273 -14.428 1.00 93.12 115 ASP A C 1
ATOM 893 O O . ASP A 1 115 ? -4.118 3.472 -14.141 1.00 93.12 115 ASP A O 1
ATOM 897 N N . LEU A 1 116 ? -3.869 1.333 -13.500 1.00 93.06 116 LEU A N 1
ATOM 898 C CA . LEU A 1 116 ? -3.691 1.652 -12.086 1.00 93.06 116 LEU A CA 1
ATOM 899 C C . LEU A 1 116 ? -2.334 2.318 -11.829 1.00 93.06 116 LEU A C 1
ATOM 901 O O . LEU A 1 116 ? -2.256 3.259 -11.041 1.00 93.06 116 LEU A O 1
ATOM 905 N N . LEU A 1 117 ? -1.276 1.881 -12.521 1.00 93.44 117 LEU A N 1
ATOM 906 C CA . LEU A 1 117 ? 0.028 2.541 -12.464 1.00 93.44 117 LEU A CA 1
ATOM 907 C C . LEU A 1 117 ? -0.078 4.005 -12.905 1.00 93.44 117 LEU A C 1
ATOM 909 O O . LEU A 1 117 ? 0.455 4.886 -12.230 1.00 93.44 117 LEU A O 1
ATOM 913 N N . GLN A 1 118 ? -0.791 4.272 -14.001 1.00 92.06 118 GLN A N 1
ATOM 914 C CA . GLN A 1 118 ? -0.990 5.628 -14.496 1.00 92.06 118 GLN A CA 1
ATOM 915 C C . GLN A 1 118 ? -1.715 6.491 -13.459 1.00 92.06 118 GLN A C 1
ATOM 917 O O . GLN A 1 118 ? -1.243 7.588 -13.165 1.00 92.06 118 GLN A O 1
ATOM 922 N N . GLN A 1 119 ? -2.798 5.988 -12.856 1.00 91.50 119 GLN A N 1
ATOM 923 C CA . GLN A 1 119 ? -3.530 6.697 -11.796 1.00 91.50 119 GLN A CA 1
ATOM 924 C C . GLN A 1 119 ? -2.640 7.041 -10.596 1.00 91.50 119 GLN A C 1
ATOM 926 O O . GLN A 1 119 ? -2.659 8.174 -10.126 1.00 91.50 119 GLN A O 1
ATOM 931 N N . VAL A 1 120 ? -1.818 6.093 -10.141 1.00 92.00 120 VAL A N 1
ATOM 932 C CA . VAL A 1 120 ? -0.901 6.302 -9.012 1.00 92.00 120 VAL A CA 1
ATOM 933 C C . VAL A 1 120 ? 0.220 7.289 -9.360 1.00 92.00 120 VAL A C 1
ATOM 935 O O . VAL A 1 120 ? 0.618 8.097 -8.525 1.00 92.00 120 VAL A O 1
ATOM 938 N N . SER A 1 121 ? 0.744 7.241 -10.588 1.00 91.25 121 SER A N 1
ATOM 939 C CA . SER A 1 121 ? 1.870 8.085 -11.022 1.00 91.25 121 SER A CA 1
ATOM 940 C C . SER A 1 121 ? 1.539 9.579 -11.077 1.00 91.25 121 SER A C 1
ATOM 942 O O . SER A 1 121 ? 2.425 10.417 -10.916 1.00 91.25 121 SER A O 1
ATOM 944 N N . VAL A 1 122 ? 0.264 9.920 -11.285 1.00 91.38 122 VAL A N 1
ATOM 945 C CA . VAL A 1 122 ? -0.215 11.308 -11.343 1.00 91.38 122 VAL A CA 1
ATOM 946 C C . VAL A 1 122 ? -0.779 11.804 -10.010 1.00 91.38 122 VAL A C 1
ATOM 948 O O . VAL A 1 122 ? -1.288 12.925 -9.957 1.00 91.38 122 VAL A O 1
ATOM 951 N N . ASP A 1 123 ? -0.700 11.002 -8.942 1.00 86.75 123 ASP A N 1
ATOM 952 C CA . ASP A 1 123 ? -1.217 11.378 -7.628 1.00 86.75 123 ASP A CA 1
ATOM 953 C C . ASP A 1 123 ? -0.465 12.614 -7.074 1.00 86.75 123 ASP A C 1
ATOM 955 O O . ASP A 1 123 ? 0.768 12.612 -6.919 1.00 86.75 123 ASP A O 1
ATOM 959 N N . PRO A 1 124 ? -1.180 13.721 -6.798 1.00 84.25 124 PRO A N 1
ATOM 960 C CA . PRO A 1 124 ? -0.569 14.955 -6.342 1.00 84.25 124 PRO A CA 1
ATOM 961 C C . PRO A 1 124 ? -0.234 14.952 -4.847 1.00 84.25 124 PRO A C 1
ATOM 963 O O . PRO A 1 124 ? 0.391 15.915 -4.409 1.00 84.25 124 PRO A O 1
ATOM 966 N N . ASP A 1 125 ? -0.582 13.922 -4.079 1.00 87.94 125 ASP A N 1
ATOM 967 C CA . ASP A 1 125 ? -0.278 13.815 -2.654 1.00 87.94 125 ASP A CA 1
ATOM 968 C C . ASP A 1 125 ? 0.985 12.968 -2.388 1.00 87.94 125 ASP A C 1
ATOM 970 O O . ASP A 1 125 ? 1.527 12.267 -3.246 1.00 87.94 125 ASP A O 1
ATOM 974 N N . GLU A 1 126 ? 1.536 13.083 -1.180 1.00 87.94 126 GLU A N 1
ATOM 975 C CA . GLU A 1 126 ? 2.596 12.183 -0.727 1.00 87.94 126 GLU A CA 1
ATOM 976 C C . GLU A 1 126 ? 2.046 10.773 -0.519 1.00 87.94 126 GLU A C 1
ATOM 978 O O . GLU A 1 126 ? 1.096 10.563 0.237 1.00 87.94 126 GLU A O 1
ATOM 983 N N . LEU A 1 127 ? 2.697 9.797 -1.145 1.00 91.50 127 LEU A N 1
ATOM 984 C CA . LEU A 1 127 ? 2.332 8.396 -1.033 1.00 91.50 127 LEU A CA 1
ATOM 985 C C . LEU A 1 127 ? 3.158 7.706 0.050 1.00 91.50 127 LEU A C 1
ATOM 987 O O . LEU A 1 127 ? 4.318 8.042 0.317 1.00 91.50 127 LEU A O 1
ATOM 991 N N . LYS A 1 128 ? 2.576 6.663 0.632 1.00 93.62 128 LYS A N 1
ATOM 992 C CA . LYS A 1 128 ? 3.329 5.610 1.311 1.00 93.62 128 LYS A CA 1
ATOM 993 C C . LYS A 1 128 ? 3.242 4.348 0.467 1.00 93.62 128 LYS A C 1
ATOM 995 O O . LYS A 1 128 ? 2.173 3.989 -0.007 1.00 93.62 128 LYS A O 1
ATOM 1000 N N . VAL A 1 129 ? 4.353 3.647 0.305 1.00 93.69 129 VAL A N 1
ATOM 1001 C CA . VAL A 1 129 ? 4.442 2.445 -0.520 1.00 93.69 129 VAL A CA 1
ATOM 1002 C C . VAL A 1 129 ? 5.103 1.322 0.268 1.00 93.69 129 VAL A C 1
ATOM 1004 O O . VAL A 1 129 ? 6.081 1.541 0.978 1.00 93.69 129 VAL A O 1
ATOM 1007 N N . GLU A 1 130 ? 4.580 0.107 0.148 1.00 93.88 130 GLU A N 1
ATOM 1008 C CA . GLU A 1 130 ? 5.138 -1.097 0.764 1.00 93.88 130 GLU A CA 1
ATOM 1009 C C . GLU A 1 130 ? 5.198 -2.229 -0.267 1.00 93.88 130 GLU A C 1
ATOM 1011 O O . GLU A 1 130 ? 4.172 -2.637 -0.811 1.00 93.88 130 GLU A O 1
ATOM 1016 N N . LEU A 1 131 ? 6.397 -2.757 -0.518 1.00 92.94 131 LEU A N 1
ATOM 1017 C CA . LEU A 1 131 ? 6.599 -3.958 -1.320 1.00 92.94 131 LEU A CA 1
ATOM 1018 C C . LEU A 1 131 ? 6.518 -5.189 -0.424 1.00 92.94 131 LEU A C 1
ATOM 1020 O O . LEU A 1 131 ? 7.238 -5.307 0.573 1.00 92.94 131 LEU A O 1
ATOM 1024 N N . TYR A 1 132 ? 5.709 -6.145 -0.849 1.00 93.25 132 TYR A N 1
ATOM 1025 C CA . TYR A 1 132 ? 5.547 -7.438 -0.222 1.00 93.25 132 TYR A CA 1
ATOM 1026 C C . TYR A 1 132 ? 6.000 -8.557 -1.152 1.00 93.25 132 TYR A C 1
ATOM 1028 O O . TYR A 1 132 ? 5.722 -8.536 -2.348 1.00 93.25 132 TYR A O 1
ATOM 1036 N N . ASP A 1 133 ? 6.633 -9.569 -0.570 1.00 92.31 133 ASP A N 1
ATOM 1037 C CA . ASP A 1 133 ? 6.877 -10.864 -1.194 1.00 92.31 133 ASP A CA 1
ATOM 1038 C C . ASP A 1 133 ? 6.060 -11.913 -0.445 1.00 92.31 133 ASP A C 1
ATOM 1040 O O . ASP A 1 133 ? 6.281 -12.170 0.744 1.00 92.31 133 ASP A O 1
ATOM 1044 N N . ASN A 1 134 ? 5.058 -12.473 -1.126 1.00 91.38 134 ASN A N 1
ATOM 1045 C CA . ASN A 1 134 ? 4.167 -13.476 -0.563 1.00 91.38 134 ASN A CA 1
ATOM 1046 C C . ASN A 1 134 ? 3.597 -13.030 0.796 1.00 91.38 134 ASN A C 1
ATOM 1048 O O . ASN A 1 134 ? 3.541 -13.809 1.741 1.00 91.38 134 ASN A O 1
ATOM 1052 N N . GLY A 1 135 ? 3.185 -11.769 0.939 1.00 87.81 135 GLY A N 1
ATOM 1053 C CA . GLY A 1 135 ? 2.624 -11.239 2.187 1.00 87.81 135 GLY A CA 1
ATOM 1054 C C . GLY A 1 135 ? 3.635 -10.888 3.283 1.00 87.81 135 GLY A C 1
ATOM 1055 O O . GLY A 1 135 ? 3.218 -10.430 4.346 1.00 87.81 135 GLY A O 1
ATOM 1056 N N . ARG A 1 136 ? 4.943 -11.069 3.070 1.00 88.12 136 ARG A N 1
ATOM 1057 C CA . ARG A 1 136 ? 5.987 -10.532 3.957 1.00 88.12 136 ARG A CA 1
ATOM 1058 C C . ARG A 1 136 ? 6.466 -9.191 3.427 1.00 88.12 136 ARG A C 1
ATOM 1060 O O . ARG A 1 136 ? 6.780 -9.085 2.247 1.00 88.12 136 ARG A O 1
ATOM 1067 N N . VAL A 1 137 ? 6.541 -8.183 4.293 1.00 88.75 137 VAL A N 1
ATOM 1068 C CA . VAL A 1 137 ? 7.096 -6.876 3.917 1.00 88.75 137 VAL A CA 1
ATOM 1069 C C . VAL A 1 137 ? 8.570 -7.060 3.562 1.00 88.75 137 VAL A C 1
ATOM 1071 O O . VAL A 1 137 ? 9.345 -7.553 4.381 1.00 88.75 137 VAL A O 1
ATOM 1074 N N . ARG A 1 138 ? 8.947 -6.660 2.348 1.00 88.19 138 ARG A N 1
ATOM 1075 C CA . ARG A 1 138 ? 10.333 -6.656 1.869 1.00 88.19 138 ARG A CA 1
ATOM 1076 C C . ARG A 1 138 ? 10.955 -5.269 2.016 1.00 88.19 138 ARG A C 1
ATOM 1078 O O . ARG A 1 138 ? 12.075 -5.149 2.502 1.00 88.19 138 ARG A O 1
ATOM 1085 N N . ARG A 1 139 ? 10.226 -4.227 1.609 1.00 88.38 139 ARG A N 1
ATOM 1086 C CA . ARG A 1 139 ? 10.658 -2.819 1.624 1.00 88.38 139 ARG A CA 1
ATOM 1087 C C . ARG A 1 139 ? 9.453 -1.901 1.791 1.00 88.38 139 ARG A C 1
ATOM 1089 O O . ARG A 1 139 ? 8.338 -2.278 1.445 1.00 88.38 139 ARG A O 1
ATOM 1096 N N . GLY A 1 140 ? 9.684 -0.681 2.259 1.00 89.81 140 GLY A N 1
ATOM 1097 C CA . GLY A 1 140 ? 8.674 0.370 2.246 1.00 89.81 140 GLY A CA 1
ATOM 1098 C C . GLY A 1 140 ? 9.301 1.757 2.230 1.00 89.81 140 GLY A C 1
ATOM 1099 O O . GLY A 1 140 ? 10.439 1.926 2.666 1.00 89.81 140 GLY A O 1
ATOM 1100 N N . MET A 1 141 ? 8.554 2.728 1.716 1.00 90.06 141 MET A N 1
ATOM 1101 C CA . MET A 1 141 ? 8.938 4.133 1.627 1.00 90.06 141 MET A CA 1
ATOM 1102 C C . MET A 1 141 ? 7.723 5.008 1.944 1.00 90.06 141 MET A C 1
ATOM 1104 O O . MET A 1 141 ? 6.610 4.707 1.523 1.00 90.06 141 MET A O 1
ATOM 1108 N N . SER A 1 142 ? 7.937 6.085 2.690 1.00 91.31 142 SER A N 1
ATOM 1109 C CA . SER A 1 142 ? 6.932 7.121 2.964 1.00 91.31 142 SER A CA 1
ATOM 1110 C C . SER A 1 142 ? 7.387 8.441 2.350 1.00 9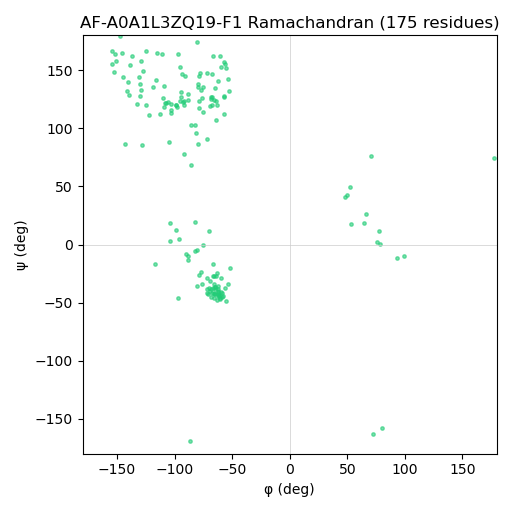1.31 142 SER A C 1
ATOM 1112 O O . SER A 1 142 ? 8.570 8.577 2.032 1.00 91.31 142 SER A O 1
ATOM 1114 N N . ALA A 1 143 ? 6.473 9.408 2.226 1.00 90.69 143 ALA A N 1
ATOM 1115 C CA . ALA A 1 143 ? 6.738 10.670 1.532 1.00 90.69 143 ALA A CA 1
ATOM 1116 C C . ALA A 1 143 ? 7.300 10.403 0.126 1.00 90.69 143 ALA A C 1
ATOM 1118 O O . ALA A 1 143 ? 8.370 10.885 -0.246 1.00 90.69 143 ALA A O 1
ATOM 1119 N N . ALA A 1 144 ? 6.616 9.525 -0.608 1.00 92.06 144 ALA A N 1
ATOM 1120 C CA . ALA A 1 144 ? 7.041 9.010 -1.898 1.00 92.06 144 ALA A CA 1
ATOM 1121 C C . ALA A 1 144 ? 6.149 9.517 -3.039 1.00 92.06 144 ALA A C 1
ATOM 1123 O O . ALA A 1 144 ? 5.027 9.976 -2.825 1.00 92.06 144 ALA A O 1
ATOM 1124 N N . CYS A 1 145 ? 6.646 9.383 -4.263 1.00 92.88 145 CYS A N 1
ATOM 1125 C CA . CYS A 1 145 ? 5.873 9.454 -5.496 1.00 92.88 145 CYS A CA 1
ATOM 1126 C C . CYS A 1 145 ? 6.327 8.344 -6.455 1.00 92.88 145 CYS A C 1
ATOM 1128 O O . CYS A 1 145 ? 7.398 7.751 -6.282 1.00 92.88 145 CYS A O 1
ATOM 1130 N N . VAL A 1 146 ? 5.492 8.042 -7.448 1.00 93.38 146 VAL A N 1
ATOM 1131 C CA . VAL A 1 146 ? 5.774 7.023 -8.464 1.00 93.38 146 VAL A CA 1
ATOM 1132 C C . VAL A 1 146 ? 6.128 7.707 -9.776 1.00 93.38 146 VAL A C 1
ATOM 1134 O O . VAL A 1 146 ? 5.345 8.485 -10.311 1.00 93.38 146 VAL A O 1
ATOM 1137 N N . GLU A 1 147 ? 7.309 7.403 -10.302 1.00 93.44 147 GLU A N 1
ATOM 1138 C CA . GLU A 1 147 ? 7.781 7.898 -11.591 1.00 93.44 147 GLU A CA 1
ATOM 1139 C C . GLU A 1 147 ? 7.807 6.758 -12.610 1.00 93.44 147 GLU A C 1
ATOM 1141 O O . GLU A 1 147 ? 8.547 5.785 -12.448 1.00 93.44 147 GLU A O 1
ATOM 1146 N N . CYS A 1 148 ? 7.026 6.882 -13.679 1.00 92.88 148 CYS A N 1
ATOM 1147 C CA . CYS A 1 148 ? 7.091 5.968 -14.817 1.00 92.88 148 CYS A CA 1
ATOM 1148 C C . CYS A 1 148 ? 8.277 6.320 -15.724 1.00 92.88 148 CYS A C 1
ATOM 1150 O O . CYS A 1 148 ? 8.603 7.494 -15.906 1.00 92.88 148 CYS A O 1
ATOM 1152 N N . PHE A 1 149 ? 8.907 5.310 -16.320 1.00 91.06 149 PHE A N 1
ATOM 1153 C CA . PHE A 1 149 ? 9.987 5.501 -17.287 1.00 91.06 149 PHE A CA 1
ATOM 1154 C C . PHE A 1 149 ? 9.956 4.425 -18.376 1.00 91.06 149 PHE A C 1
ATOM 1156 O O . PHE A 1 149 ? 9.309 3.390 -18.231 1.00 91.06 149 PHE A O 1
ATOM 1163 N N . GLY A 1 150 ? 10.677 4.670 -19.472 1.00 89.38 150 GLY A N 1
ATOM 1164 C CA . GLY A 1 150 ? 10.600 3.827 -20.665 1.00 89.38 150 GLY A CA 1
ATOM 1165 C C . GLY A 1 150 ? 9.286 4.026 -21.425 1.00 89.38 150 GLY A C 1
ATOM 1166 O O . GLY A 1 150 ? 8.598 5.032 -21.241 1.00 89.38 150 GLY A O 1
ATOM 1167 N N . GLU A 1 151 ? 8.948 3.086 -22.309 1.00 87.38 151 GLU A N 1
ATOM 1168 C CA . GLU A 1 151 ? 7.686 3.164 -23.050 1.00 87.38 151 GLU A CA 1
ATOM 1169 C C . GLU A 1 151 ? 6.507 2.746 -22.147 1.00 87.38 151 GLU A C 1
ATOM 1171 O O . GLU A 1 151 ? 6.593 1.702 -21.487 1.00 87.38 151 GLU A O 1
ATOM 1176 N N . PRO A 1 152 ? 5.397 3.514 -22.115 1.00 84.12 152 PRO A N 1
ATOM 1177 C CA . PRO A 1 152 ? 4.285 3.279 -21.192 1.00 84.12 152 PRO A CA 1
ATOM 1178 C C . PRO A 1 152 ? 3.707 1.862 -21.233 1.00 84.12 152 PRO A C 1
ATOM 1180 O O . PRO A 1 152 ? 3.321 1.337 -20.190 1.00 84.12 152 PRO A O 1
ATOM 1183 N N . GLN A 1 153 ? 3.689 1.208 -22.403 1.00 86.62 153 GLN A N 1
ATOM 1184 C CA . GLN A 1 153 ? 3.148 -0.148 -22.526 1.00 86.62 153 GLN A CA 1
ATOM 1185 C C . GLN A 1 153 ? 3.959 -1.216 -21.780 1.00 86.62 153 GLN A C 1
ATOM 1187 O O . GLN A 1 153 ? 3.459 -2.317 -21.563 1.00 86.62 153 GLN A O 1
ATOM 1192 N N . PHE A 1 154 ? 5.203 -0.918 -21.394 1.00 90.94 154 PHE A N 1
ATOM 1193 C CA . PHE A 1 154 ? 6.032 -1.858 -20.647 1.00 90.94 154 PHE A CA 1
ATOM 1194 C C . PHE A 1 154 ? 5.842 -1.753 -19.133 1.00 90.94 154 PHE A C 1
ATOM 1196 O O . PHE A 1 154 ? 6.268 -2.662 -18.428 1.00 90.94 154 PHE A O 1
ATOM 1203 N N . GLY A 1 155 ? 5.193 -0.697 -18.627 1.00 92.75 155 GLY A N 1
ATOM 1204 C CA . GLY A 1 155 ? 4.791 -0.601 -17.219 1.00 92.75 155 GLY A CA 1
ATOM 1205 C C . GLY A 1 155 ? 5.942 -0.505 -16.216 1.00 92.75 155 GLY A C 1
ATOM 1206 O O . GLY A 1 155 ? 5.784 -0.922 -15.067 1.00 92.75 155 GLY A O 1
ATOM 1207 N N . TRP A 1 156 ? 7.100 0.005 -16.643 1.00 94.56 156 TRP A N 1
ATOM 1208 C CA . TRP A 1 156 ? 8.244 0.251 -15.767 1.00 94.56 156 TRP A CA 1
ATOM 1209 C C . TRP A 1 156 ? 8.074 1.542 -14.970 1.00 94.56 156 TRP A C 1
ATOM 1211 O O . TRP A 1 156 ? 7.684 2.590 -15.494 1.00 94.56 156 TRP A O 1
ATOM 1221 N N . PHE A 1 157 ? 8.396 1.466 -13.684 1.00 94.50 157 PHE A N 1
ATOM 1222 C CA . PHE A 1 157 ? 8.335 2.602 -12.781 1.00 94.50 157 PHE A CA 1
ATOM 1223 C C . PHE A 1 157 ? 9.348 2.481 -11.647 1.00 94.50 157 PHE A C 1
ATOM 1225 O O . PHE A 1 157 ? 9.884 1.409 -11.355 1.00 94.50 157 PHE A O 1
ATOM 1232 N N . ARG A 1 158 ? 9.596 3.607 -10.983 1.00 94.19 158 ARG A N 1
ATOM 1233 C CA . ARG A 1 158 ? 10.383 3.688 -9.756 1.00 94.19 158 ARG A CA 1
ATOM 1234 C C . ARG A 1 158 ? 9.653 4.499 -8.698 1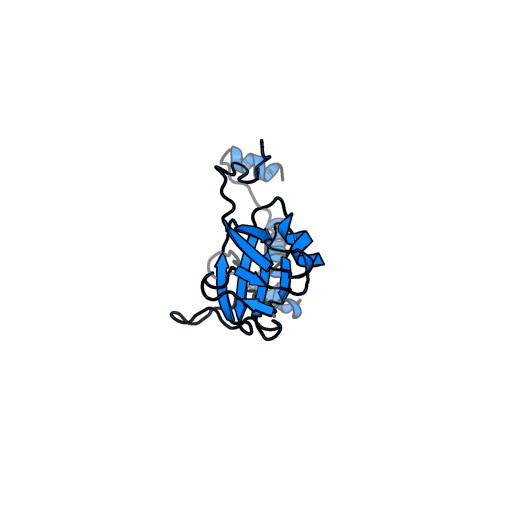.00 94.19 158 ARG A C 1
ATOM 1236 O O . ARG A 1 158 ? 8.974 5.476 -9.007 1.00 94.19 158 ARG A O 1
ATOM 1243 N N . VAL A 1 159 ? 9.806 4.094 -7.446 1.00 93.56 159 VAL A N 1
ATOM 1244 C CA . VAL A 1 159 ? 9.317 4.832 -6.282 1.00 93.56 159 VAL A CA 1
ATOM 1245 C C . VAL A 1 159 ? 10.464 5.680 -5.753 1.00 93.56 159 VAL A C 1
ATOM 1247 O O . VAL A 1 159 ? 11.532 5.157 -5.436 1.00 93.56 159 VAL A O 1
ATOM 1250 N N . VAL A 1 160 ? 10.246 6.987 -5.667 1.00 91.25 160 VAL A N 1
ATOM 1251 C CA . VAL A 1 160 ? 11.244 7.954 -5.195 1.00 91.25 160 VAL A CA 1
ATOM 1252 C C . VAL A 1 160 ? 10.641 8.837 -4.114 1.00 91.25 160 VAL A C 1
ATOM 1254 O O . VAL A 1 160 ? 9.420 8.989 -4.046 1.00 91.25 160 VAL A O 1
ATOM 1257 N N . HIS A 1 161 ? 11.481 9.447 -3.282 1.00 89.88 161 HIS A N 1
ATOM 1258 C CA . HIS A 1 161 ? 11.005 10.463 -2.353 1.00 89.88 161 HIS A CA 1
ATOM 1259 C C . HIS A 1 161 ? 10.419 11.652 -3.110 1.00 89.88 161 HIS A C 1
ATOM 1261 O O . HIS A 1 161 ? 10.917 12.072 -4.156 1.00 89.88 161 HIS A O 1
ATOM 1267 N N . ARG A 1 162 ? 9.326 12.187 -2.576 1.00 82.12 162 ARG A N 1
ATOM 1268 C CA . ARG A 1 162 ? 8.743 13.426 -3.057 1.00 82.12 162 ARG A CA 1
ATOM 1269 C C . ARG A 1 162 ? 9.559 14.576 -2.477 1.00 82.12 162 ARG A C 1
ATOM 1271 O O . ARG A 1 162 ? 9.247 15.091 -1.409 1.00 82.12 162 ARG A O 1
ATOM 1278 N N . ASP A 1 163 ? 10.635 14.946 -3.159 1.00 73.25 163 ASP A N 1
ATOM 1279 C CA . ASP A 1 163 ? 11.456 16.076 -2.732 1.00 73.25 163 ASP A CA 1
ATOM 1280 C C . ASP A 1 163 ? 10.678 17.392 -2.895 1.00 73.25 163 ASP A C 1
ATOM 1282 O O . ASP A 1 163 ? 10.178 17.723 -3.972 1.00 73.25 163 ASP A O 1
ATOM 1286 N N . GLY A 1 164 ? 10.574 18.161 -1.807 1.00 53.19 164 GLY A N 1
ATOM 1287 C CA . GLY A 1 164 ? 9.964 19.497 -1.795 1.00 53.19 164 GLY A CA 1
ATOM 1288 C C . GLY A 1 164 ? 10.837 20.600 -2.413 1.00 53.19 164 GLY A C 1
ATOM 1289 O O . GLY A 1 164 ? 10.410 21.752 -2.453 1.00 53.19 164 GLY A O 1
ATOM 1290 N N . ALA A 1 165 ? 12.045 20.278 -2.887 1.00 43.25 165 ALA A N 1
ATOM 1291 C CA . ALA A 1 165 ? 12.972 21.209 -3.523 1.00 43.25 165 ALA A CA 1
ATOM 1292 C C . ALA A 1 165 ? 13.693 20.532 -4.706 1.00 43.25 165 ALA A C 1
ATOM 1294 O O . ALA A 1 165 ? 14.215 19.433 -4.566 1.00 43.25 165 ALA A O 1
ATOM 1295 N N . ASP A 1 166 ? 13.724 21.226 -5.847 1.00 44.78 166 ASP A N 1
ATOM 1296 C CA . ASP A 1 166 ? 14.473 20.927 -7.077 1.00 44.78 166 ASP A CA 1
ATOM 1297 C C . ASP A 1 166 ? 14.036 19.733 -7.947 1.00 44.78 166 ASP A C 1
ATOM 1299 O O . ASP A 1 166 ? 14.749 18.749 -8.133 1.00 44.78 166 ASP A O 1
ATOM 1303 N N . ARG A 1 167 ? 12.942 19.926 -8.696 1.00 41.16 167 ARG A N 1
ATOM 1304 C CA . ARG A 1 167 ? 12.860 19.398 -10.069 1.00 41.16 167 ARG A CA 1
ATOM 1305 C C . ARG A 1 167 ? 13.035 20.537 -11.071 1.00 41.16 167 ARG A C 1
ATOM 1307 O O . ARG A 1 167 ? 12.066 21.126 -11.542 1.00 41.16 167 ARG A O 1
ATOM 1314 N N . VAL A 1 168 ? 14.287 20.826 -11.428 1.00 34.75 168 VAL A N 1
ATOM 1315 C CA . VAL A 1 168 ? 14.586 21.435 -12.733 1.00 34.75 168 VAL A CA 1
ATOM 1316 C C . VAL A 1 168 ? 14.247 20.380 -13.792 1.00 34.75 168 VAL A C 1
ATOM 1318 O O . VAL A 1 168 ? 14.739 19.253 -13.682 1.00 34.75 168 VAL A O 1
ATOM 1321 N N . PRO A 1 169 ? 13.424 20.687 -14.808 1.00 37.00 169 PRO A N 1
ATOM 1322 C CA . PRO A 1 169 ? 13.128 19.732 -15.863 1.00 37.00 169 PRO A CA 1
ATOM 1323 C C . PRO A 1 169 ? 14.416 19.428 -16.635 1.00 37.00 169 PRO A C 1
ATOM 1325 O O . PRO A 1 169 ? 14.915 20.249 -17.403 1.00 37.00 169 PRO A O 1
ATOM 1328 N N . ARG A 1 170 ? 14.978 18.234 -16.433 1.00 43.31 170 ARG A N 1
ATOM 1329 C CA . ARG A 1 170 ? 15.961 17.669 -17.359 1.00 43.31 170 ARG A CA 1
ATOM 1330 C C . ARG A 1 170 ? 15.192 17.052 -18.519 1.00 43.31 170 ARG A C 1
ATOM 1332 O O . ARG A 1 170 ? 14.724 15.925 -18.422 1.00 43.31 170 ARG A O 1
ATOM 1339 N N . GLY A 1 171 ? 15.045 17.819 -19.594 1.00 33.12 171 GLY A N 1
ATOM 1340 C CA . GLY A 1 171 ? 14.392 17.355 -20.814 1.00 33.12 171 GLY A CA 1
ATOM 1341 C C . GLY A 1 171 ? 14.291 18.437 -21.881 1.00 33.12 171 GLY A C 1
ATOM 1342 O O . GLY A 1 171 ? 13.216 18.969 -22.117 1.00 33.12 171 GLY A O 1
ATOM 1343 N N . GLY A 1 172 ? 15.415 18.740 -22.524 1.00 29.02 172 GLY A N 1
ATOM 1344 C CA . GLY A 1 172 ? 15.482 19.449 -23.799 1.00 29.02 172 GLY A CA 1
ATOM 1345 C C . GLY A 1 172 ? 16.623 18.841 -24.604 1.00 29.02 172 GLY A C 1
ATOM 1346 O O . GLY A 1 172 ? 17.768 19.258 -24.463 1.00 29.02 172 GLY A O 1
ATOM 1347 N N . VAL A 1 173 ? 16.313 17.774 -25.341 1.00 38.12 173 VAL A N 1
ATOM 1348 C CA . VAL A 1 173 ? 17.205 17.159 -26.332 1.00 38.12 173 VAL A CA 1
ATOM 1349 C C . VAL A 1 173 ? 17.377 18.139 -27.491 1.00 38.12 173 VAL A C 1
ATOM 1351 O O . VAL A 1 173 ? 16.472 18.917 -27.784 1.00 38.12 173 VAL A O 1
ATOM 1354 N N . GLY A 1 174 ? 18.571 18.118 -28.077 1.00 31.70 174 GLY A N 1
ATOM 1355 C CA . GLY A 1 174 ? 19.057 19.088 -29.044 1.00 31.70 174 GLY A CA 1
ATOM 1356 C C . GLY A 1 174 ? 18.188 19.279 -30.283 1.00 31.70 174 GLY A C 1
ATOM 1357 O O . GLY A 1 174 ? 17.498 18.372 -30.741 1.00 31.70 174 GLY A O 1
ATOM 1358 N N . SER A 1 175 ? 18.343 20.470 -30.847 1.00 32.47 175 SER A N 1
ATOM 1359 C CA . SER A 1 175 ? 18.188 20.708 -32.272 1.00 32.47 175 SER A CA 1
ATOM 1360 C C . SER A 1 175 ? 19.577 21.003 -32.825 1.00 32.47 175 SER A C 1
ATOM 1362 O O . SER A 1 175 ? 20.290 21.855 -32.291 1.00 32.47 175 SER A O 1
ATOM 1364 N N . GLU A 1 176 ? 19.951 20.245 -33.847 1.00 34.56 176 GLU A N 1
ATOM 1365 C CA . GLU A 1 176 ? 21.011 20.565 -34.796 1.00 34.56 176 GLU A CA 1
ATOM 1366 C C . GLU A 1 176 ? 20.792 21.966 -35.391 1.00 34.56 176 GLU A C 1
ATOM 1368 O O . GLU A 1 176 ? 19.673 22.285 -35.793 1.00 34.56 176 GLU A O 1
ATOM 1373 N N . GLU A 1 177 ? 21.842 22.790 -35.409 1.00 35.03 177 GLU A N 1
ATOM 1374 C CA . GLU A 1 177 ? 22.482 23.372 -36.610 1.00 35.03 177 GLU A CA 1
ATOM 1375 C C . GLU A 1 177 ? 23.802 24.065 -36.227 1.00 35.03 177 GLU A C 1
ATOM 1377 O O . GLU A 1 177 ? 23.836 24.787 -35.202 1.00 35.03 177 GLU A O 1
#

Organism: Rhizobium leguminosarum (NCBI:txid384)

Secondary structure (DSSP, 8-state):
-HHHHHHHHHTPPPPPPHHHHHHHHHHHHHTT-S----STT--HHHHHHHHH-GGGGS---S-----TTSPPPPPTTPPSSEEEEEE-SS-EEEEEEEEE-TTTTTSEEEES-HHHHHHHHT--SPEEEEEEETTEEEEEEEEEEEEE-S-GGG-EEEEEE--SS------------

pLDDT: mean 75.71, std 17.25, range [29.02, 95.56]

Sequence (177 aa):
MERYRNGFRAGQPITIEDAELDNWSRLQVACSRRYLYASPNDFNFARAILAKNASLRTVETHVSMGEMGSGPPRRQGMPAGLQLVVYGRYDSCLLTIAEVDEAGEGLTARTENLDLLQQVSVDPDELKVELYDNGRVRRGMSAACVECFGEPQFGWFRVVHRDGADRVPRGGVGSEE